Protein AF-A0A959X5A9-F1 (afdb_monomer_lite)

Foldseek 3Di:
DPDDPDDDPDAADDPPDDWGKDKAWDAKAFQQVQWKFKAQCLQQQLNGFIAGAPGGIWTKIWIKTDPDNVNPNPRIDTDDIDTDRDDDDDPDDAADDGPPGDDDPDRPDHDDHDYDPPDMDMHRSVCSVVPQDPPSPPVSCVPAVVVDPPHVD

Secondary structure (DSSP, 8-state):
-PPPS---S--BPPTT-SS-EEEEEEEEEEETTSEEEEE-TTTSTTSSEEEE--SEEEEEEEEEEE-STT-SSSSEEEEEEEE--S-S--------PPTT-PPPSSTT-------SSS--EEEEHHHHHHHS-S-TTTHIIIII--SSTTS--

Structure (mmCIF, N/CA/C/O backbone):
data_AF-A0A959X5A9-F1
#
_entry.id   AF-A0A959X5A9-F1
#
loop_
_atom_site.group_PDB
_atom_site.id
_atom_site.type_symbol
_atom_site.label_atom_id
_atom_site.label_alt_id
_atom_site.label_comp_id
_atom_site.label_asym_id
_atom_site.label_entity_id
_atom_site.label_seq_id
_atom_site.pdbx_PDB_ins_code
_atom_site.Cartn_x
_atom_site.Cartn_y
_atom_site.Cartn_z
_atom_site.occupancy
_atom_site.B_iso_or_equiv
_atom_site.auth_seq_id
_atom_site.auth_comp_id
_atom_site.auth_asym_id
_atom_site.auth_atom_id
_atom_site.pdbx_PDB_model_num
ATOM 1 N N . MET A 1 1 ? -0.423 2.814 -28.830 1.00 42.84 1 MET A N 1
ATOM 2 C CA . MET A 1 1 ? -0.899 2.574 -27.457 1.00 42.84 1 MET A CA 1
ATOM 3 C C . MET A 1 1 ? 0.129 3.240 -26.582 1.00 42.84 1 MET A C 1
ATOM 5 O O . MET A 1 1 ? 1.272 2.796 -26.609 1.00 42.84 1 MET A O 1
ATOM 9 N N . GLU A 1 2 ? -0.225 4.367 -25.972 1.00 47.69 2 GLU A N 1
ATOM 10 C CA . GLU A 1 2 ? 0.683 5.040 -25.043 1.00 47.69 2 GLU A CA 1
ATOM 11 C C . GLU A 1 2 ? 1.033 4.066 -23.908 1.00 47.69 2 GLU A C 1
ATOM 13 O O . GLU A 1 2 ? 0.165 3.293 -23.482 1.00 47.69 2 GLU A O 1
ATOM 18 N N . PRO A 1 3 ? 2.299 4.005 -23.472 1.00 53.91 3 PRO A N 1
ATOM 19 C CA . PRO A 1 3 ? 2.682 3.139 -22.371 1.00 53.91 3 PRO A CA 1
ATOM 20 C C . PRO A 1 3 ? 1.943 3.582 -21.106 1.00 53.91 3 PRO A C 1
ATOM 22 O O . PRO A 1 3 ? 2.015 4.742 -20.717 1.00 53.91 3 PRO A O 1
ATOM 25 N N . SER A 1 4 ? 1.233 2.653 -20.459 1.00 65.19 4 SER A N 1
ATOM 26 C CA . SER A 1 4 ? 0.605 2.936 -19.169 1.00 65.19 4 SER A CA 1
ATOM 27 C C . SER A 1 4 ? 1.673 3.343 -18.149 1.00 65.19 4 SER A C 1
ATOM 29 O O . SER A 1 4 ? 2.695 2.664 -17.987 1.00 65.19 4 SER A O 1
ATOM 31 N N . HIS A 1 5 ? 1.421 4.450 -17.449 1.00 73.12 5 HIS A N 1
ATOM 32 C CA . HIS A 1 5 ? 2.232 4.896 -16.316 1.00 73.12 5 HIS A CA 1
ATOM 33 C C . HIS A 1 5 ? 2.049 4.002 -15.082 1.00 73.12 5 HIS A C 1
ATOM 35 O O . HIS A 1 5 ? 2.824 4.096 -14.133 1.00 73.12 5 HIS A O 1
ATOM 41 N N . LEU A 1 6 ? 1.052 3.114 -15.098 1.00 83.56 6 LEU A N 1
ATOM 42 C CA . LEU A 1 6 ? 0.776 2.187 -14.015 1.00 83.56 6 LEU A CA 1
ATOM 43 C C . LEU A 1 6 ? 1.457 0.842 -14.258 1.00 83.56 6 LEU A C 1
ATOM 45 O O . LEU A 1 6 ? 1.425 0.275 -15.352 1.00 83.56 6 LEU A O 1
ATOM 49 N N . LEU A 1 7 ? 2.065 0.315 -13.201 1.00 85.12 7 LEU A N 1
ATOM 50 C CA . LEU A 1 7 ? 2.826 -0.923 -13.240 1.00 85.12 7 LEU A CA 1
ATOM 51 C C . LEU A 1 7 ? 2.146 -2.008 -12.415 1.00 85.12 7 LEU A C 1
ATOM 53 O O . LEU A 1 7 ? 1.798 -1.809 -11.257 1.00 85.12 7 LEU A O 1
ATOM 57 N N . ALA A 1 8 ? 2.022 -3.194 -13.006 1.00 86.88 8 ALA A N 1
ATOM 58 C CA . ALA A 1 8 ? 1.641 -4.392 -12.275 1.00 86.88 8 ALA A CA 1
ATOM 59 C C . ALA A 1 8 ? 2.790 -4.868 -11.370 1.00 86.88 8 ALA A C 1
ATOM 61 O O . ALA A 1 8 ? 3.967 -4.597 -11.634 1.00 86.88 8 ALA A O 1
ATOM 62 N N . LEU A 1 9 ? 2.459 -5.653 -10.344 1.00 85.62 9 LEU A N 1
ATOM 63 C CA . LEU A 1 9 ? 3.429 -6.359 -9.507 1.00 85.62 9 LEU A CA 1
ATOM 64 C C . LEU A 1 9 ? 4.087 -7.506 -10.290 1.00 85.62 9 LEU A C 1
ATOM 66 O O . LEU A 1 9 ? 3.714 -8.670 -10.163 1.00 85.62 9 LEU A O 1
ATOM 70 N N . VAL A 1 10 ? 5.052 -7.160 -11.139 1.00 85.19 10 VAL A N 1
ATOM 71 C CA . VAL A 1 10 ? 5.824 -8.098 -11.958 1.00 85.19 10 VAL A CA 1
ATOM 72 C C . VAL A 1 10 ? 7.311 -7.725 -11.927 1.00 85.19 10 VAL A C 1
ATOM 74 O O . VAL A 1 10 ? 7.642 -6.542 -12.062 1.00 85.19 10 VAL A O 1
ATOM 77 N N . PRO A 1 11 ? 8.225 -8.700 -11.762 1.00 88.56 11 PRO A N 1
ATOM 78 C CA . PRO A 1 11 ? 9.655 -8.446 -11.864 1.00 88.56 11 PRO A CA 1
ATOM 79 C C . PRO A 1 11 ? 10.083 -8.233 -13.325 1.00 88.56 11 PRO A C 1
ATOM 81 O O . PRO A 1 11 ? 9.347 -8.504 -14.275 1.00 88.56 11 PRO A O 1
ATOM 84 N N . GLY A 1 12 ? 11.317 -7.775 -13.510 1.00 89.19 12 GLY A N 1
ATOM 85 C CA . GLY A 1 12 ? 11.926 -7.535 -14.811 1.00 89.19 12 GLY A CA 1
ATOM 86 C C . GLY A 1 12 ? 11.547 -6.187 -15.425 1.00 89.19 12 GLY A C 1
ATOM 87 O O . GLY A 1 12 ? 11.181 -5.222 -14.742 1.00 89.19 12 GLY A O 1
ATOM 88 N N . ARG A 1 13 ? 11.692 -6.099 -16.749 1.00 88.25 13 ARG A N 1
ATOM 89 C CA . ARG A 1 13 ? 11.400 -4.889 -17.523 1.00 88.25 13 ARG A CA 1
ATOM 90 C C . ARG A 1 13 ? 10.032 -5.018 -18.190 1.00 88.25 13 ARG A C 1
ATOM 92 O O . ARG A 1 13 ? 9.824 -5.924 -18.991 1.00 88.25 13 ARG A O 1
ATOM 99 N N . SER A 1 14 ? 9.123 -4.098 -17.875 1.00 85.19 14 SER A N 1
ATOM 100 C CA . SER A 1 14 ? 7.856 -3.960 -18.602 1.00 85.19 14 SER A CA 1
ATOM 101 C C . SER A 1 14 ? 8.085 -3.226 -19.923 1.00 85.19 14 SER A C 1
ATOM 103 O O . SER A 1 14 ? 8.974 -2.379 -20.028 1.00 85.19 14 SER A O 1
ATOM 105 N N . ALA A 1 15 ? 7.273 -3.530 -20.935 1.00 82.25 15 ALA A N 1
ATOM 106 C CA . ALA A 1 15 ? 7.295 -2.790 -22.193 1.00 82.25 15 ALA A CA 1
ATOM 107 C C . ALA A 1 15 ? 7.053 -1.290 -21.936 1.00 82.25 15 ALA A C 1
ATOM 109 O O . ALA A 1 15 ? 6.177 -0.926 -21.155 1.00 82.25 15 ALA A O 1
ATOM 110 N N . GLY A 1 16 ? 7.853 -0.428 -22.567 1.00 82.19 16 GLY A N 1
ATOM 111 C CA . GLY A 1 16 ? 7.769 1.027 -22.392 1.00 82.19 16 GLY A CA 1
ATOM 112 C C . GLY A 1 16 ? 8.474 1.590 -21.151 1.00 82.19 16 GLY A C 1
ATOM 113 O O . GLY A 1 16 ? 8.529 2.805 -21.005 1.00 82.19 16 GLY A O 1
ATOM 114 N N . TRP A 1 17 ? 9.064 0.751 -20.290 1.00 84.06 17 TRP A N 1
ATOM 115 C CA . TRP A 1 17 ? 9.760 1.194 -19.076 1.00 84.06 17 TRP A CA 1
ATOM 116 C C . TRP A 1 17 ? 11.286 1.053 -19.175 1.00 84.06 17 TRP A C 1
ATOM 118 O O . TRP A 1 17 ? 11.801 0.006 -19.572 1.00 84.06 17 TRP A O 1
ATOM 128 N N . LYS A 1 18 ? 12.022 2.105 -18.772 1.00 87.75 18 LYS A N 1
ATOM 129 C CA . LYS A 1 18 ? 13.501 2.152 -18.820 1.00 87.75 18 LYS A CA 1
ATOM 130 C C . LYS A 1 18 ? 14.143 1.146 -17.856 1.00 87.75 18 LYS A C 1
ATOM 132 O O . LYS A 1 18 ? 15.074 0.435 -18.232 1.00 87.75 18 LYS A O 1
ATOM 137 N N . TYR A 1 19 ? 13.641 1.078 -16.626 1.00 92.38 19 TYR A N 1
ATOM 138 C CA . TYR A 1 19 ? 14.317 0.408 -15.516 1.00 92.38 19 TYR A CA 1
ATOM 139 C C . TYR A 1 19 ? 13.839 -1.035 -15.303 1.00 92.38 19 TYR A C 1
ATOM 141 O O . TYR A 1 19 ? 12.641 -1.329 -15.360 1.00 92.38 19 TYR A O 1
ATOM 149 N N . THR A 1 20 ? 14.777 -1.951 -15.054 1.00 93.06 20 THR A N 1
ATOM 150 C CA . THR A 1 20 ? 14.475 -3.294 -14.541 1.00 93.06 20 THR A CA 1
ATOM 151 C C . THR A 1 20 ? 14.066 -3.216 -13.081 1.00 93.06 20 THR A C 1
ATOM 153 O O . THR A 1 20 ? 14.644 -2.449 -12.311 1.00 93.06 20 THR A O 1
ATOM 156 N N . ARG A 1 21 ? 13.102 -4.048 -12.690 1.00 94.00 21 ARG A N 1
ATOM 157 C CA . ARG A 1 21 ? 12.642 -4.154 -11.306 1.00 94.00 21 ARG A CA 1
ATOM 158 C C . ARG A 1 21 ? 12.807 -5.565 -10.772 1.00 94.00 21 ARG A C 1
ATOM 160 O O . ARG A 1 21 ? 12.768 -6.531 -11.530 1.00 94.00 21 ARG A O 1
ATOM 167 N N . HIS A 1 22 ? 12.928 -5.685 -9.465 1.00 94.62 22 HIS A N 1
ATOM 168 C CA . HIS A 1 22 ? 12.756 -6.944 -8.754 1.00 94.62 22 HIS A CA 1
ATOM 169 C C . HIS A 1 22 ? 11.765 -6.740 -7.612 1.00 94.62 22 HIS A C 1
ATOM 171 O O . HIS A 1 22 ? 11.500 -5.614 -7.192 1.00 94.62 22 HIS A O 1
ATOM 177 N N . VAL A 1 23 ? 11.179 -7.842 -7.160 1.00 95.75 23 VAL A N 1
ATOM 178 C CA . VAL A 1 23 ? 10.183 -7.845 -6.093 1.00 95.75 23 VAL A CA 1
ATOM 179 C C . VAL A 1 23 ? 10.831 -8.443 -4.856 1.00 95.75 23 VAL A C 1
ATOM 181 O O . VAL A 1 23 ? 11.445 -9.507 -4.939 1.00 95.75 23 VAL A O 1
ATOM 184 N N . VAL A 1 24 ? 10.704 -7.747 -3.732 1.00 96.81 24 VAL A N 1
ATOM 185 C CA . VAL A 1 24 ? 11.156 -8.209 -2.422 1.00 96.81 24 VAL A CA 1
ATOM 186 C C . VAL A 1 24 ? 9.923 -8.444 -1.563 1.00 96.81 24 VAL A C 1
ATOM 188 O O . VAL A 1 24 ? 9.143 -7.524 -1.317 1.00 96.81 24 VAL A O 1
ATOM 191 N N . GLU A 1 25 ? 9.735 -9.687 -1.129 1.00 96.94 25 GLU A N 1
ATOM 192 C CA . GLU A 1 25 ? 8.704 -10.033 -0.152 1.00 96.94 25 GLU A CA 1
ATOM 193 C C . GLU A 1 25 ? 9.100 -9.457 1.211 1.00 96.94 25 GLU A C 1
ATOM 195 O O . GLU A 1 25 ? 10.236 -9.633 1.653 1.00 96.94 25 GLU A O 1
ATOM 200 N N . LEU A 1 26 ? 8.173 -8.758 1.862 1.00 95.31 26 LEU A N 1
ATOM 201 C CA . LEU A 1 26 ? 8.410 -8.129 3.160 1.00 95.31 26 LEU A CA 1
ATOM 202 C C . LEU A 1 26 ? 7.893 -9.008 4.298 1.00 95.31 26 LEU A C 1
ATOM 204 O O . LEU A 1 26 ? 8.638 -9.382 5.198 1.00 95.31 26 LEU A O 1
ATOM 208 N N . GLY A 1 27 ? 6.603 -9.338 4.261 1.00 96.31 27 GLY A N 1
ATOM 209 C CA . GLY A 1 27 ? 5.927 -10.017 5.360 1.00 96.31 27 GLY A CA 1
ATOM 210 C C . GLY A 1 27 ? 4.431 -10.167 5.123 1.00 96.31 27 GLY A C 1
ATOM 211 O O . GLY A 1 27 ? 3.961 -10.117 3.989 1.00 96.31 27 GLY A O 1
ATOM 212 N N . THR A 1 28 ? 3.678 -10.372 6.201 1.00 98.31 28 THR A N 1
ATOM 213 C CA . THR A 1 28 ? 2.219 -10.536 6.162 1.00 98.31 28 THR A CA 1
ATOM 214 C C . THR A 1 28 ? 1.535 -9.369 6.864 1.00 98.31 28 THR A C 1
ATOM 216 O O . THR A 1 28 ? 1.804 -9.112 8.036 1.00 98.31 28 THR A O 1
ATOM 219 N N . LEU A 1 29 ? 0.631 -8.691 6.160 1.00 98.50 29 LEU A N 1
ATOM 220 C CA . LEU A 1 29 ? -0.275 -7.693 6.714 1.00 98.50 29 LEU A CA 1
ATOM 221 C C . LEU A 1 29 ? -1.578 -8.368 7.132 1.00 98.50 29 LEU A C 1
ATOM 223 O O . LEU A 1 29 ? -2.193 -9.083 6.345 1.00 98.50 29 LEU A O 1
ATOM 227 N N . ARG A 1 30 ? -2.019 -8.109 8.360 1.00 98.38 30 ARG A N 1
ATOM 228 C CA . ARG A 1 30 ? -3.283 -8.626 8.886 1.00 98.38 30 ARG A CA 1
ATOM 229 C C . ARG A 1 30 ? -4.346 -7.548 8.760 1.00 98.38 30 ARG A C 1
ATOM 231 O O . ARG A 1 30 ? -4.171 -6.475 9.329 1.00 98.38 30 ARG A O 1
ATOM 238 N N . VAL A 1 31 ? -5.432 -7.846 8.053 1.00 98.62 31 VAL A N 1
ATOM 239 C CA . VAL A 1 31 ? -6.558 -6.929 7.817 1.00 98.62 31 VAL A CA 1
ATOM 240 C C . VAL A 1 31 ? -7.873 -7.598 8.240 1.00 98.62 31 VAL A C 1
ATOM 242 O O . VAL A 1 31 ? -8.728 -7.890 7.401 1.00 98.62 31 VAL A O 1
ATOM 245 N N . PRO A 1 32 ? -8.048 -7.934 9.532 1.00 98.44 32 PRO A N 1
ATOM 246 C CA . PRO A 1 32 ? -9.235 -8.646 10.006 1.00 98.44 32 PRO A CA 1
ATOM 247 C C . PRO A 1 32 ? -10.532 -7.834 9.893 1.00 98.44 32 PRO A C 1
ATOM 249 O O . PRO A 1 32 ? -11.604 -8.435 9.892 1.00 98.44 32 PRO A O 1
ATOM 252 N N . SER A 1 33 ? -10.465 -6.502 9.805 1.00 98.44 33 SER A N 1
ATOM 253 C CA . SER A 1 33 ? -11.660 -5.670 9.596 1.00 98.44 33 SER A CA 1
ATOM 254 C C . SER A 1 33 ? -12.109 -5.629 8.134 1.00 98.44 33 SER A C 1
ATOM 256 O O . SER A 1 33 ? -13.235 -5.235 7.841 1.00 98.44 33 SER A O 1
ATOM 258 N N . GLY A 1 34 ? -11.231 -6.005 7.197 1.00 98.50 34 GLY A N 1
ATOM 259 C CA . GLY A 1 34 ? -11.434 -5.751 5.771 1.00 98.50 34 GLY A CA 1
ATOM 260 C C . GLY A 1 34 ? -11.299 -4.273 5.380 1.00 98.50 34 GLY A C 1
ATOM 261 O O . GLY A 1 34 ? -11.666 -3.908 4.267 1.00 98.50 34 GLY A O 1
ATOM 262 N N . ARG A 1 35 ? -10.785 -3.407 6.264 1.00 98.50 35 ARG A N 1
ATOM 263 C CA . ARG A 1 35 ? -10.546 -1.985 5.982 1.00 98.50 35 ARG A CA 1
ATOM 264 C C . ARG A 1 35 ? -9.049 -1.720 5.869 1.00 98.50 35 ARG A C 1
ATOM 266 O O . ARG A 1 35 ? -8.363 -1.565 6.877 1.00 98.50 35 ARG A O 1
ATOM 273 N N . LEU A 1 36 ? -8.546 -1.688 4.638 1.00 98.62 36 LEU A N 1
ATOM 274 C CA . LEU A 1 36 ? -7.136 -1.452 4.336 1.00 98.62 36 LEU A CA 1
ATOM 275 C C . LEU A 1 36 ? -6.867 0.051 4.236 1.00 98.62 36 LEU A C 1
ATOM 277 O O . LEU A 1 36 ? -7.346 0.701 3.310 1.00 98.62 36 LEU A O 1
ATOM 281 N N . GLU A 1 37 ? -6.094 0.595 5.168 1.00 98.31 37 GLU A N 1
ATOM 282 C CA . GLU A 1 37 ? -5.600 1.969 5.118 1.00 98.31 37 GLU A CA 1
ATOM 283 C C . GLU A 1 37 ? -4.278 2.049 4.348 1.00 98.31 37 GLU A C 1
ATOM 285 O O . GLU A 1 37 ? -3.405 1.204 4.543 1.00 98.31 37 GLU A O 1
ATOM 290 N N . ALA A 1 38 ? -4.117 3.093 3.532 1.00 98.06 38 ALA A N 1
ATOM 291 C CA . ALA A 1 38 ? -2.856 3.555 2.967 1.00 98.06 38 ALA A CA 1
ATOM 292 C C . ALA A 1 38 ? -2.562 4.992 3.436 1.00 98.06 38 ALA A C 1
ATOM 294 O O . ALA A 1 38 ? -3.356 5.909 3.193 1.00 98.06 38 ALA A O 1
ATOM 295 N N . SER A 1 39 ? -1.417 5.194 4.084 1.00 96.56 39 SER A N 1
ATOM 296 C CA . SER A 1 39 ? -0.983 6.489 4.625 1.00 96.56 39 SER A CA 1
ATOM 297 C C . SER A 1 39 ? 0.538 6.583 4.689 1.00 96.56 39 SER A C 1
ATOM 299 O O . SER A 1 39 ? 1.246 5.591 4.506 1.00 96.56 39 SER A O 1
ATOM 301 N N . ASP A 1 40 ? 1.044 7.782 4.963 1.00 94.69 40 ASP A N 1
ATOM 302 C CA . ASP A 1 40 ? 2.332 7.919 5.633 1.00 94.69 40 ASP A CA 1
ATOM 303 C C . ASP A 1 40 ? 2.168 7.435 7.086 1.00 94.69 40 ASP A C 1
ATOM 305 O O . ASP A 1 40 ? 1.476 8.097 7.867 1.00 94.69 40 ASP A O 1
ATOM 309 N N . PRO A 1 41 ? 2.757 6.292 7.474 1.00 91.62 41 PRO A N 1
ATOM 310 C CA . PRO A 1 41 ? 2.509 5.696 8.780 1.00 91.62 41 PRO A CA 1
ATOM 311 C C . PRO A 1 41 ? 3.101 6.515 9.932 1.00 91.62 41 PRO A C 1
ATOM 313 O O . PRO A 1 41 ? 2.700 6.307 11.071 1.00 91.62 41 PRO A O 1
ATOM 316 N N . PHE A 1 42 ? 4.025 7.442 9.665 1.00 88.75 42 PHE A N 1
ATOM 317 C CA . PHE A 1 42 ? 4.674 8.257 10.695 1.00 88.75 42 PHE A CA 1
ATOM 318 C C . PHE A 1 42 ? 3.946 9.566 10.975 1.00 88.75 42 PHE A C 1
ATOM 320 O O . PHE A 1 42 ? 4.233 10.210 11.980 1.00 88.75 42 PHE A O 1
ATOM 327 N N . VAL A 1 43 ? 3.006 9.955 10.110 1.00 86.56 43 VAL A N 1
ATOM 328 C CA . VAL A 1 43 ? 2.333 11.259 10.196 1.00 86.56 43 VAL A CA 1
ATOM 329 C C . VAL A 1 43 ? 0.817 11.141 10.053 1.00 86.56 43 VAL A C 1
ATOM 331 O O . VAL A 1 43 ? 0.077 11.764 10.808 1.00 86.56 43 VAL A O 1
ATOM 334 N N . GLY A 1 44 ? 0.341 10.335 9.104 1.00 89.00 44 GLY A N 1
ATOM 335 C CA . GLY A 1 44 ? -1.070 10.245 8.724 1.00 89.00 44 GLY A CA 1
ATOM 336 C C . GLY A 1 44 ? -1.769 8.949 9.133 1.00 89.00 44 GLY A C 1
ATOM 337 O O . GLY A 1 44 ? -2.859 8.682 8.628 1.00 89.00 44 GLY A O 1
ATOM 338 N N . LEU A 1 45 ? -1.160 8.128 9.994 1.00 91.44 45 LEU A N 1
ATOM 339 C CA . LEU A 1 45 ? -1.738 6.855 10.427 1.00 91.44 45 LEU A CA 1
ATOM 340 C C . LEU A 1 45 ? -3.098 7.070 11.116 1.00 91.44 45 LEU A C 1
ATOM 342 O O . LEU A 1 45 ? -3.218 7.851 12.058 1.00 91.44 45 LEU A O 1
ATOM 346 N N . GLY A 1 46 ? -4.131 6.376 10.637 1.00 91.56 46 GLY A N 1
ATOM 347 C CA . GLY A 1 46 ? -5.523 6.514 11.078 1.00 91.56 46 GLY A CA 1
ATOM 348 C C . GLY A 1 46 ? -6.301 7.614 10.355 1.00 91.56 46 GLY A C 1
ATOM 349 O O . GLY A 1 46 ? -7.502 7.770 10.580 1.00 91.56 46 GLY A O 1
ATOM 350 N N . GLN A 1 47 ? -5.639 8.374 9.482 1.00 91.81 47 GLN A N 1
ATOM 351 C CA . GLN A 1 47 ? -6.213 9.481 8.711 1.00 91.81 47 GLN A CA 1
ATOM 352 C C . GLN A 1 47 ? -6.021 9.301 7.194 1.00 91.81 47 GLN A C 1
ATOM 354 O O . GLN A 1 47 ? -6.360 10.196 6.416 1.00 91.81 47 GLN A O 1
ATOM 359 N N . GLY A 1 48 ? -5.483 8.151 6.773 1.00 94.56 48 GLY A N 1
ATOM 360 C CA . GLY A 1 48 ? -5.186 7.827 5.384 1.00 94.56 48 GLY A CA 1
ATOM 361 C C . GLY A 1 48 ? -6.387 7.541 4.486 1.00 94.56 48 GLY A C 1
ATOM 362 O O . GLY A 1 48 ? -7.559 7.701 4.839 1.00 94.56 48 GLY A O 1
ATOM 363 N N . LEU A 1 49 ? -6.070 7.073 3.279 1.00 97.62 49 LEU A N 1
ATOM 364 C CA . LEU A 1 49 ? -7.057 6.544 2.340 1.00 97.62 49 LEU A CA 1
ATOM 365 C C . LEU A 1 49 ? -7.445 5.133 2.776 1.00 97.62 49 LEU A C 1
ATOM 367 O O . LEU A 1 49 ? -6.563 4.317 3.022 1.00 97.62 49 LEU A O 1
ATOM 371 N N . VAL A 1 50 ? -8.739 4.823 2.842 1.00 98.25 50 VAL A N 1
ATOM 372 C CA . VAL A 1 50 ? -9.218 3.497 3.257 1.00 98.25 50 VAL A CA 1
ATOM 373 C C . VAL A 1 50 ? -9.945 2.817 2.109 1.00 98.25 50 VAL A C 1
ATOM 375 O O . VAL A 1 50 ? -10.727 3.459 1.415 1.00 98.25 50 VAL A O 1
ATOM 378 N N . PHE A 1 51 ? -9.703 1.524 1.929 1.00 98.12 51 PHE A N 1
ATOM 379 C CA . PHE A 1 51 ? -10.325 0.698 0.900 1.00 98.12 51 PHE A CA 1
ATOM 380 C C . PHE A 1 51 ? -10.916 -0.568 1.520 1.00 98.12 51 PHE A C 1
ATOM 382 O O . PHE A 1 51 ? -10.263 -1.236 2.330 1.00 98.12 51 PHE A O 1
ATOM 389 N N . ALA A 1 52 ? -12.125 -0.932 1.100 1.00 98.00 52 ALA A N 1
ATOM 390 C CA . ALA A 1 52 ? -12.707 -2.225 1.431 1.00 98.00 52 ALA A CA 1
ATOM 391 C C . ALA A 1 52 ? -11.982 -3.374 0.704 1.00 98.00 52 ALA A C 1
ATOM 393 O O . ALA A 1 52 ? -11.878 -3.403 -0.524 1.00 98.00 52 ALA A O 1
ATOM 394 N N . VAL A 1 53 ? -11.528 -4.362 1.469 1.00 98.06 53 VAL A N 1
ATOM 395 C CA . VAL A 1 53 ? -10.939 -5.620 0.995 1.00 98.06 53 VAL A CA 1
ATOM 396 C C . VAL A 1 53 ? -11.585 -6.792 1.739 1.00 98.06 53 VAL A C 1
ATOM 398 O O . VAL A 1 53 ? -12.165 -6.592 2.810 1.00 98.06 53 VAL A O 1
ATOM 401 N N . PRO A 1 54 ? -11.524 -8.033 1.223 1.00 98.19 54 PRO A N 1
ATOM 402 C CA . PRO A 1 54 ? -11.911 -9.179 2.035 1.00 98.19 54 PRO A CA 1
ATOM 403 C C . PRO A 1 54 ? -11.103 -9.194 3.351 1.00 98.19 54 PRO A C 1
ATOM 405 O O . PRO A 1 54 ? -9.928 -8.833 3.344 1.00 98.19 54 PRO A O 1
ATOM 408 N N . PRO A 1 55 ? -11.697 -9.568 4.495 1.00 98.62 55 PRO A N 1
ATOM 409 C CA . PRO A 1 55 ? -10.925 -9.770 5.713 1.00 98.62 55 PRO A CA 1
ATOM 410 C C . PRO A 1 55 ? -9.921 -10.915 5.557 1.00 98.62 55 PRO A C 1
ATOM 412 O O . PRO A 1 55 ? -10.284 -11.991 5.072 1.00 98.62 55 PRO A O 1
ATOM 415 N N . GLY A 1 56 ? -8.678 -10.724 6.003 1.00 98.44 56 GLY A N 1
ATOM 416 C CA . GLY A 1 56 ? -7.663 -11.768 5.872 1.00 98.44 56 GLY A CA 1
ATOM 417 C C . GLY A 1 56 ? -6.245 -11.364 6.257 1.00 98.44 56 GLY A C 1
ATOM 418 O O . GLY A 1 56 ? -5.994 -10.261 6.736 1.00 98.44 56 GLY A O 1
ATOM 419 N N . ASP A 1 57 ? -5.326 -12.299 6.030 1.00 98.62 57 ASP A N 1
ATOM 420 C CA . ASP A 1 57 ? -3.885 -12.121 6.174 1.00 98.62 57 ASP A CA 1
ATOM 421 C C . ASP A 1 57 ? -3.261 -12.142 4.766 1.00 98.62 57 ASP A C 1
ATOM 423 O O . ASP A 1 57 ? -3.467 -13.092 4.007 1.00 98.62 57 ASP A O 1
ATOM 427 N N . TYR A 1 58 ? -2.517 -11.095 4.406 1.00 98.50 58 TYR A N 1
ATOM 428 C CA . TYR A 1 58 ? -2.072 -10.843 3.035 1.00 98.50 58 TYR A CA 1
ATOM 429 C C . TYR A 1 58 ? -0.559 -10.668 2.931 1.00 98.50 58 TYR A C 1
ATOM 431 O O . TYR A 1 58 ? 0.015 -9.898 3.706 1.00 98.50 58 TYR A O 1
ATOM 439 N N . PRO A 1 59 ? 0.115 -11.317 1.965 1.00 98.00 59 PRO A N 1
ATOM 440 C CA . PRO A 1 59 ? 1.523 -11.059 1.728 1.00 98.00 59 PRO A CA 1
ATOM 441 C C . PRO A 1 59 ? 1.727 -9.647 1.167 1.00 98.00 59 PRO A C 1
ATOM 443 O O . PRO A 1 59 ? 0.985 -9.176 0.296 1.00 98.00 59 PRO A O 1
ATOM 446 N N . VAL A 1 60 ? 2.761 -8.989 1.683 1.00 98.06 60 VAL A N 1
ATOM 447 C CA . VAL A 1 60 ? 3.193 -7.651 1.292 1.00 98.06 60 VAL A CA 1
ATOM 448 C C . VAL A 1 60 ? 4.537 -7.751 0.598 1.00 98.06 60 VAL A C 1
ATOM 450 O O . VAL A 1 60 ? 5.454 -8.410 1.092 1.00 98.06 60 VAL A O 1
ATOM 453 N N . ALA A 1 61 ? 4.669 -7.045 -0.517 1.00 97.00 61 ALA A N 1
ATOM 454 C CA . ALA A 1 61 ? 5.912 -6.952 -1.259 1.00 97.00 61 ALA A CA 1
ATOM 455 C C . ALA A 1 61 ? 6.212 -5.503 -1.643 1.00 97.00 61 ALA A C 1
ATOM 457 O O . ALA A 1 61 ? 5.301 -4.718 -1.911 1.00 97.00 61 ALA A O 1
ATOM 458 N N . VAL A 1 62 ? 7.496 -5.167 -1.725 1.00 97.00 62 VAL A N 1
ATOM 459 C CA . VAL A 1 62 ? 7.972 -3.923 -2.334 1.00 97.00 62 VAL A CA 1
ATOM 460 C C . VAL A 1 62 ? 8.586 -4.235 -3.692 1.00 97.00 62 VAL A C 1
ATOM 462 O O . VAL A 1 62 ? 9.309 -5.220 -3.861 1.00 97.00 62 VAL A O 1
ATOM 465 N N . THR A 1 63 ? 8.295 -3.396 -4.681 1.00 95.88 63 THR A N 1
ATOM 466 C CA . THR A 1 63 ? 8.986 -3.446 -5.970 1.00 95.88 63 THR A CA 1
ATOM 467 C C . THR A 1 63 ? 10.108 -2.422 -5.982 1.00 95.88 63 THR A C 1
ATOM 469 O O . THR A 1 63 ? 9.879 -1.233 -5.752 1.00 95.88 63 THR A O 1
ATOM 472 N N . ILE A 1 64 ? 11.319 -2.877 -6.290 1.00 96.81 64 ILE A N 1
ATOM 473 C CA . ILE A 1 64 ? 12.530 -2.058 -6.321 1.00 96.81 64 ILE A CA 1
ATOM 474 C C . ILE A 1 64 ? 13.012 -1.961 -7.764 1.00 96.81 64 ILE A C 1
ATOM 476 O O . ILE A 1 64 ? 13.243 -2.979 -8.421 1.00 96.81 64 ILE A O 1
ATOM 480 N N . ALA A 1 65 ? 13.172 -0.737 -8.262 1.00 95.94 65 ALA A N 1
ATOM 481 C CA . ALA A 1 65 ? 13.809 -0.465 -9.541 1.00 95.94 65 ALA A CA 1
ATOM 482 C C . ALA A 1 65 ? 15.307 -0.260 -9.362 1.00 95.94 65 ALA A C 1
ATOM 484 O O . ALA A 1 65 ? 15.761 0.431 -8.452 1.00 95.94 65 ALA A O 1
ATOM 485 N N . ASP A 1 66 ? 16.063 -0.804 -10.304 1.00 96.12 66 ASP A N 1
ATOM 486 C CA . ASP A 1 66 ? 17.426 -0.369 -10.536 1.00 96.12 66 ASP A CA 1
ATOM 487 C C . ASP A 1 66 ? 17.402 0.831 -11.479 1.00 96.12 66 ASP A C 1
ATOM 489 O O . ASP A 1 66 ? 17.108 0.696 -12.669 1.00 96.12 66 ASP A O 1
ATOM 493 N N . VAL A 1 67 ? 17.672 2.012 -10.931 1.00 95.56 67 VAL A N 1
ATOM 494 C CA . VAL A 1 67 ? 17.689 3.279 -11.668 1.00 95.56 67 VAL A CA 1
ATOM 495 C C . VAL A 1 67 ? 19.095 3.670 -12.131 1.00 95.56 67 VAL A C 1
ATOM 497 O O . VAL A 1 67 ? 19.270 4.751 -12.689 1.00 95.56 67 VAL A O 1
ATOM 500 N N . SER A 1 68 ? 20.094 2.794 -11.953 1.00 95.94 68 SER A N 1
ATOM 501 C CA . SER A 1 68 ? 21.433 3.004 -12.511 1.00 95.94 68 SER A CA 1
ATOM 502 C C . SER A 1 68 ? 21.402 2.894 -14.034 1.00 95.94 68 SER A C 1
ATOM 504 O O . SER A 1 68 ? 20.733 2.022 -14.592 1.00 95.94 68 SER A O 1
ATOM 506 N N . ASP A 1 69 ? 22.170 3.722 -14.742 1.00 93.31 69 ASP A N 1
ATOM 507 C CA . ASP A 1 69 ? 22.234 3.630 -16.209 1.00 93.31 69 ASP A CA 1
ATOM 508 C C . ASP A 1 69 ? 22.772 2.270 -16.687 1.00 93.31 69 ASP A C 1
ATOM 510 O O . ASP A 1 69 ? 22.350 1.766 -17.727 1.00 93.31 69 ASP A O 1
ATOM 514 N N . ALA A 1 70 ? 23.657 1.647 -15.903 1.00 94.69 70 ALA A N 1
ATOM 515 C CA . ALA A 1 70 ? 24.230 0.335 -16.194 1.00 94.69 70 ALA A CA 1
ATOM 516 C C . ALA A 1 70 ? 23.291 -0.845 -15.887 1.00 94.69 70 ALA A C 1
ATOM 518 O O . ALA A 1 70 ? 23.579 -1.956 -16.329 1.00 94.69 70 ALA A O 1
ATOM 519 N N . GLN A 1 71 ? 22.195 -0.628 -15.147 1.00 92.94 71 GLN A N 1
ATOM 520 C CA . GLN A 1 71 ? 21.269 -1.682 -14.709 1.00 92.94 71 GLN A CA 1
ATOM 521 C C . GLN A 1 71 ? 21.998 -2.826 -13.967 1.00 92.94 71 GLN A C 1
ATOM 523 O O . GLN A 1 71 ? 21.798 -4.008 -14.257 1.00 92.94 71 GLN A O 1
ATOM 528 N N . ASN A 1 72 ? 22.916 -2.457 -13.064 1.00 93.38 72 ASN A N 1
ATOM 529 C CA . ASN A 1 72 ? 23.821 -3.367 -12.350 1.00 93.38 72 ASN A CA 1
ATOM 530 C C . ASN A 1 72 ? 23.630 -3.398 -10.818 1.00 93.38 72 ASN A C 1
ATOM 532 O O . ASN A 1 72 ? 24.491 -3.898 -10.096 1.00 93.38 72 ASN A O 1
ATOM 536 N N . GLY A 1 73 ? 22.537 -2.834 -10.317 1.00 94.50 73 GLY A N 1
ATOM 537 C CA . GLY A 1 73 ? 22.167 -2.778 -8.906 1.00 94.50 73 GLY A CA 1
ATOM 538 C C . GLY A 1 73 ? 22.862 -1.682 -8.101 1.00 94.50 73 GLY A C 1
ATOM 539 O O . GLY A 1 73 ? 22.657 -1.606 -6.895 1.00 94.50 73 GLY A O 1
ATOM 540 N N . SER A 1 74 ? 23.671 -0.820 -8.727 1.00 96.19 74 SER A N 1
ATOM 541 C CA . SER A 1 74 ? 24.410 0.237 -8.011 1.00 96.19 74 SER A CA 1
ATOM 542 C C . SER A 1 74 ? 23.531 1.383 -7.505 1.00 96.19 74 SER A C 1
ATOM 544 O O . SER A 1 74 ? 23.956 2.142 -6.635 1.00 96.19 74 SER A O 1
ATOM 546 N N . HIS A 1 75 ? 22.312 1.523 -8.030 1.00 96.81 75 HIS A N 1
ATOM 547 C CA . HIS A 1 75 ? 21.401 2.601 -7.664 1.00 96.81 75 HIS A CA 1
ATOM 548 C C . HIS A 1 75 ? 19.968 2.071 -7.614 1.00 96.81 75 HIS A C 1
ATOM 550 O O . HIS A 1 75 ? 19.242 2.103 -8.601 1.00 96.81 75 HIS A O 1
ATOM 556 N N . LEU A 1 76 ? 19.569 1.565 -6.449 1.00 96.50 76 LEU A N 1
ATOM 557 C CA . LEU A 1 76 ? 18.238 1.003 -6.220 1.00 96.50 76 LEU A CA 1
ATOM 558 C C . LEU A 1 76 ? 17.277 2.050 -5.643 1.00 96.50 76 LEU A C 1
ATOM 560 O O . LEU A 1 76 ? 17.690 2.916 -4.864 1.00 96.50 76 LEU A O 1
ATOM 564 N N . ARG A 1 77 ? 16.006 1.986 -6.047 1.00 95.50 77 ARG A N 1
ATOM 565 C CA . ARG A 1 77 ? 14.910 2.817 -5.533 1.00 95.50 77 ARG A CA 1
ATOM 566 C C . ARG A 1 77 ? 13.634 2.001 -5.388 1.00 95.50 77 ARG A C 1
ATOM 568 O O . ARG A 1 77 ? 13.243 1.290 -6.315 1.00 95.50 77 ARG A O 1
ATOM 575 N N . GLU A 1 78 ? 12.972 2.141 -4.253 1.00 94.75 78 GLU A N 1
ATOM 576 C CA . GLU A 1 78 ? 11.609 1.680 -4.034 1.00 94.75 78 GLU A CA 1
ATOM 577 C C . GLU A 1 78 ? 10.683 2.382 -5.034 1.00 94.75 78 GLU A C 1
ATOM 579 O O . GLU A 1 78 ? 10.770 3.591 -5.248 1.00 94.75 78 GLU A O 1
ATOM 584 N N . THR A 1 79 ? 9.822 1.609 -5.694 1.00 92.12 79 THR A N 1
ATOM 585 C CA . THR A 1 79 ? 8.884 2.136 -6.699 1.00 92.12 79 THR A CA 1
ATOM 586 C C . THR A 1 79 ? 7.455 2.143 -6.190 1.00 92.12 79 THR A C 1
ATOM 588 O O . THR A 1 79 ? 6.776 3.157 -6.296 1.00 92.12 79 THR A O 1
ATOM 591 N N . TYR A 1 80 ? 6.996 1.019 -5.642 1.00 93.25 80 TYR A N 1
ATOM 592 C CA . TYR A 1 80 ? 5.671 0.885 -5.051 1.00 93.25 80 TYR A CA 1
ATOM 593 C C . TYR A 1 80 ? 5.631 -0.275 -4.058 1.00 93.25 80 TYR A C 1
ATOM 595 O O . TYR A 1 80 ? 6.334 -1.282 -4.208 1.00 93.25 80 TYR A O 1
ATOM 603 N N . LEU A 1 81 ? 4.770 -0.113 -3.056 1.00 96.31 81 LEU A N 1
ATOM 604 C CA . LEU A 1 81 ? 4.389 -1.129 -2.084 1.00 96.31 81 LEU A CA 1
ATOM 605 C C . LEU A 1 81 ? 3.122 -1.840 -2.574 1.00 96.31 81 LEU A C 1
ATOM 607 O O . LEU A 1 81 ? 2.256 -1.228 -3.199 1.00 96.31 81 LEU A O 1
ATOM 611 N N . SER A 1 82 ? 3.000 -3.138 -2.325 1.00 96.25 82 SER A N 1
ATOM 612 C CA . SER A 1 82 ? 1.862 -3.934 -2.785 1.00 96.25 82 SER A CA 1
ATOM 613 C C . SER A 1 82 ? 1.370 -4.885 -1.707 1.00 96.25 82 SER A C 1
ATOM 615 O O . SER A 1 82 ? 2.165 -5.596 -1.098 1.00 96.25 82 SER A O 1
ATOM 617 N N . VAL A 1 83 ? 0.048 -4.955 -1.551 1.00 97.50 83 VAL A N 1
ATOM 618 C CA . VAL A 1 83 ? -0.653 -6.012 -0.812 1.00 97.50 83 VAL A CA 1
ATOM 619 C C . VAL A 1 83 ? -1.288 -6.949 -1.835 1.00 97.50 83 VAL A C 1
ATOM 621 O O . VAL A 1 83 ? -2.038 -6.500 -2.704 1.00 97.50 83 VAL A O 1
ATOM 624 N N . ARG A 1 84 ? -0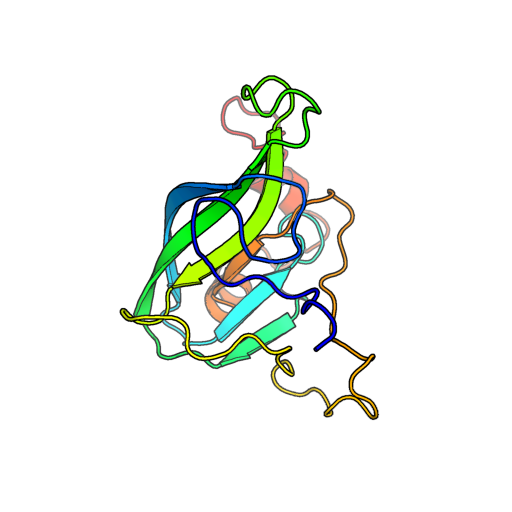.987 -8.249 -1.770 1.00 96.44 84 ARG A N 1
ATOM 625 C CA . ARG A 1 84 ? -1.583 -9.240 -2.679 1.00 96.44 84 ARG A CA 1
ATOM 626 C C . ARG A 1 84 ? -2.843 -9.828 -2.059 1.00 96.44 84 ARG A C 1
ATOM 628 O O . ARG A 1 84 ? -2.761 -10.640 -1.147 1.00 96.44 84 ARG A O 1
ATOM 635 N N . LEU A 1 85 ? -4.002 -9.439 -2.585 1.00 96.06 85 LEU A N 1
ATOM 636 C CA . LEU A 1 85 ? -5.304 -9.904 -2.088 1.00 96.06 85 LEU A CA 1
ATOM 637 C C . LEU A 1 85 ? -5.710 -11.286 -2.626 1.00 96.06 85 LEU A C 1
ATOM 639 O O . LEU A 1 85 ? -6.563 -11.950 -2.040 1.00 96.06 85 LEU A O 1
ATOM 643 N N . ALA A 1 86 ? -5.127 -11.708 -3.750 1.00 93.62 86 ALA A N 1
ATOM 644 C CA . ALA A 1 86 ? -5.401 -12.983 -4.402 1.00 93.62 86 ALA A CA 1
ATOM 645 C C . ALA A 1 86 ? -4.224 -13.419 -5.291 1.00 93.62 86 ALA A C 1
ATOM 647 O O . ALA A 1 86 ? -3.407 -12.596 -5.707 1.00 93.62 86 ALA A O 1
ATOM 648 N N . GLU A 1 87 ? -4.185 -14.711 -5.614 1.00 91.50 87 GLU A N 1
ATOM 649 C CA . GLU A 1 87 ? -3.253 -15.296 -6.581 1.00 91.50 87 GLU A CA 1
ATOM 650 C C . GLU A 1 87 ? -3.742 -15.119 -8.026 1.00 91.50 87 GLU A C 1
ATOM 652 O O . GLU A 1 87 ? -4.946 -15.086 -8.292 1.00 91.50 87 GLU A O 1
ATOM 657 N N . GLY A 1 88 ? -2.807 -15.077 -8.978 1.00 89.75 88 GLY A N 1
ATOM 658 C CA . GLY A 1 88 ? -3.104 -15.051 -10.413 1.00 89.75 88 GLY A CA 1
ATOM 659 C C . GLY A 1 88 ? -2.338 -13.984 -11.193 1.00 89.75 88 GLY A C 1
ATOM 660 O O . GLY A 1 88 ? -1.578 -13.190 -10.643 1.00 89.75 88 GLY A O 1
ATOM 661 N N . ALA A 1 89 ? -2.530 -13.979 -12.513 1.00 87.62 89 ALA A N 1
ATOM 662 C CA . ALA A 1 89 ? -1.939 -12.970 -13.384 1.00 87.62 89 ALA A CA 1
ATOM 663 C C . ALA A 1 89 ? -2.747 -11.665 -13.332 1.00 87.62 89 ALA A C 1
ATOM 665 O O . ALA A 1 89 ? -3.975 -11.681 -13.428 1.00 87.62 89 ALA A O 1
ATOM 666 N N . VAL A 1 90 ? -2.052 -10.529 -13.234 1.00 89.00 90 VAL A N 1
ATOM 667 C CA . VAL A 1 90 ? -2.679 -9.202 -13.268 1.00 89.00 90 VAL A CA 1
ATOM 668 C C . VAL A 1 90 ? -3.294 -8.961 -14.646 1.00 89.00 90 VAL A C 1
ATOM 670 O O . VAL A 1 90 ? -2.582 -8.897 -15.646 1.00 89.00 90 VAL A O 1
ATOM 673 N N . ALA A 1 91 ? -4.618 -8.817 -14.691 1.00 88.31 91 ALA A N 1
ATOM 674 C CA . ALA A 1 91 ? -5.350 -8.561 -15.931 1.00 88.31 91 ALA A CA 1
ATOM 675 C C . ALA A 1 91 ? -5.375 -7.071 -16.313 1.00 88.31 91 ALA A C 1
ATOM 677 O O . ALA A 1 91 ? -5.375 -6.740 -17.497 1.00 88.31 91 ALA A O 1
ATOM 678 N N . ARG A 1 92 ? -5.403 -6.173 -15.318 1.00 88.44 92 ARG A N 1
ATOM 679 C CA . ARG A 1 92 ? -5.423 -4.715 -15.497 1.00 88.44 92 ARG A CA 1
ATOM 680 C C . ARG A 1 92 ? -4.818 -4.001 -14.291 1.00 88.44 92 ARG A C 1
ATOM 682 O O . ARG A 1 92 ? -4.783 -4.567 -13.202 1.00 88.44 92 ARG A O 1
ATOM 689 N N . VAL A 1 93 ? -4.381 -2.763 -14.500 1.00 89.00 93 VAL A N 1
ATOM 690 C CA . VAL A 1 93 ? -3.948 -1.845 -13.440 1.00 89.00 93 VAL A CA 1
ATOM 691 C C . VAL A 1 93 ? -4.724 -0.547 -13.621 1.00 89.00 93 VAL A C 1
ATOM 693 O O . VAL A 1 93 ? -4.753 -0.012 -14.727 1.00 89.00 93 VAL A O 1
ATOM 696 N N . GLU A 1 94 ? -5.373 -0.083 -12.560 1.00 89.81 94 GLU A N 1
ATOM 697 C CA . GLU A 1 94 ? -6.254 1.085 -12.564 1.00 89.81 94 GLU A CA 1
ATOM 698 C C . GLU A 1 94 ? -6.174 1.803 -11.212 1.00 89.81 94 GLU A C 1
ATOM 700 O O . GLU A 1 94 ? -5.793 1.196 -10.206 1.00 89.81 94 GLU A O 1
ATOM 705 N N . PHE A 1 95 ? -6.516 3.090 -11.188 1.00 91.25 95 PHE A N 1
ATOM 706 C CA . PHE A 1 95 ? -6.666 3.832 -9.940 1.00 91.25 95 PHE A CA 1
ATOM 707 C C . PHE A 1 95 ? -7.931 3.388 -9.199 1.00 91.25 95 PHE A C 1
ATOM 709 O O . PHE A 1 95 ? -8.939 3.043 -9.815 1.00 91.25 95 PHE A O 1
ATOM 716 N N . LEU A 1 96 ? -7.874 3.408 -7.867 1.00 91.88 96 LEU A N 1
ATOM 717 C CA . LEU A 1 96 ? -9.003 3.070 -7.005 1.00 91.88 96 LEU A CA 1
ATOM 718 C C . LEU A 1 96 ? -9.567 4.322 -6.333 1.00 91.88 96 LEU A C 1
ATOM 720 O O . LEU A 1 96 ? -8.828 5.247 -5.994 1.00 91.88 96 LEU A O 1
ATOM 724 N N . VAL A 1 97 ? -10.879 4.310 -6.098 1.00 95.50 97 VAL A N 1
ATOM 725 C CA . VAL A 1 97 ? -11.581 5.328 -5.310 1.00 95.50 97 VAL A CA 1
ATOM 726 C C . VAL A 1 97 ? -11.657 4.846 -3.857 1.00 95.50 97 VAL A C 1
ATOM 728 O O . VAL A 1 97 ? -12.190 3.758 -3.627 1.00 95.50 97 VAL A O 1
ATOM 731 N N . PRO A 1 98 ? -11.121 5.601 -2.883 1.00 97.00 98 PRO A N 1
ATOM 732 C CA . PRO A 1 98 ? -11.221 5.249 -1.470 1.00 97.00 98 PRO A CA 1
ATOM 733 C C . PRO A 1 98 ? -12.670 5.256 -0.965 1.00 97.00 98 PRO A C 1
ATOM 735 O O . PRO A 1 98 ? -13.516 6.004 -1.461 1.00 97.00 98 PRO A O 1
ATOM 738 N N . ASP A 1 99 ? -12.939 4.479 0.080 1.00 96.12 99 ASP A N 1
ATOM 739 C CA . ASP A 1 99 ? -14.228 4.436 0.766 1.00 96.12 99 ASP A CA 1
ATOM 740 C C . ASP A 1 99 ? -14.678 5.850 1.175 1.00 96.12 99 ASP A C 1
ATOM 742 O O . ASP A 1 99 ? -13.941 6.606 1.813 1.00 96.12 99 ASP A O 1
ATOM 746 N N . GLY A 1 100 ? -15.923 6.205 0.844 1.00 94.81 100 GLY A N 1
ATOM 747 C CA . GLY A 1 100 ? -16.516 7.495 1.215 1.00 94.81 100 GLY A CA 1
ATOM 748 C C . GLY A 1 100 ? -16.016 8.694 0.402 1.00 94.81 100 GLY A C 1
ATOM 749 O O . GLY A 1 100 ? -16.306 9.832 0.773 1.00 94.81 100 GLY A O 1
ATOM 750 N N . ARG A 1 101 ? -15.277 8.465 -0.690 1.00 95.62 101 ARG A N 1
ATOM 751 C CA . ARG A 1 101 ? -14.874 9.499 -1.651 1.00 95.62 101 ARG A CA 1
ATOM 752 C C . ARG A 1 101 ? -15.695 9.410 -2.938 1.00 95.62 101 ARG A C 1
ATOM 754 O O . ARG A 1 101 ? -16.254 8.366 -3.265 1.00 95.62 101 ARG A O 1
ATOM 761 N N . GLU A 1 102 ? -15.789 10.532 -3.641 1.00 94.56 102 GLU A N 1
ATOM 762 C CA . GLU A 1 102 ? -16.439 10.604 -4.950 1.00 94.56 102 GLU A CA 1
ATOM 763 C C . GLU A 1 102 ? -15.505 10.058 -6.038 1.00 94.56 102 GLU A C 1
ATOM 765 O O . GLU A 1 102 ? -14.294 9.965 -5.851 1.00 94.56 102 GLU A O 1
ATOM 770 N N . ALA A 1 103 ? -16.062 9.641 -7.174 1.00 92.88 103 ALA A N 1
ATOM 771 C CA . ALA A 1 103 ? -15.228 9.254 -8.303 1.00 92.88 103 ALA A CA 1
ATOM 772 C C . ALA A 1 103 ? -14.556 10.504 -8.908 1.00 92.88 103 ALA A C 1
ATOM 774 O O . ALA A 1 103 ? -15.217 11.542 -8.980 1.00 92.88 103 ALA A O 1
ATOM 775 N N . PRO A 1 104 ? -13.292 10.415 -9.361 1.00 91.94 104 PRO A N 1
ATOM 776 C CA . PRO A 1 104 ? -12.653 11.492 -10.112 1.00 91.94 104 PRO A CA 1
ATOM 777 C C . PRO A 1 104 ? -13.457 11.885 -11.359 1.00 91.94 104 PRO A C 1
ATOM 779 O O . PRO A 1 104 ? -14.134 11.041 -11.955 1.00 91.94 104 PRO A O 1
ATOM 782 N N . GLU A 1 105 ? -13.380 13.153 -11.771 1.00 90.50 105 GLU A N 1
ATOM 783 C CA . GLU A 1 105 ? -14.146 13.658 -12.922 1.00 90.50 105 GLU A CA 1
ATOM 784 C C . GLU A 1 105 ? -13.481 13.319 -14.265 1.00 90.50 105 GLU A C 1
ATOM 786 O O . GLU A 1 105 ? -14.130 13.358 -15.315 1.00 90.50 105 GLU A O 1
ATOM 791 N N . SER A 1 106 ? -12.189 12.977 -14.244 1.00 87.50 106 SER A N 1
ATOM 792 C CA . SER A 1 106 ? -11.410 12.620 -15.430 1.00 87.50 106 SER A CA 1
ATOM 793 C C . SER A 1 106 ? 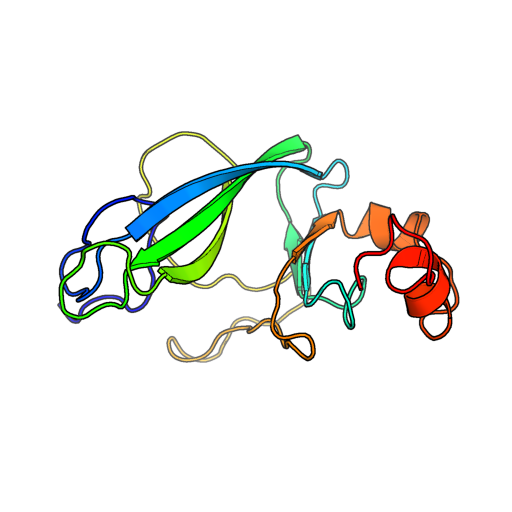-10.401 11.501 -15.165 1.00 87.50 106 SER A C 1
ATOM 795 O O . SER A 1 106 ? -10.028 11.235 -14.025 1.00 87.50 106 SER A O 1
ATOM 797 N N . ASP A 1 107 ? -9.925 10.872 -16.241 1.00 80.50 107 ASP A N 1
ATOM 798 C CA . ASP A 1 107 ? -8.956 9.767 -16.187 1.00 80.50 107 ASP A CA 1
ATOM 799 C C . ASP A 1 107 ? -7.553 10.197 -15.699 1.00 80.50 107 ASP A C 1
ATOM 801 O O . ASP A 1 107 ? -6.743 9.344 -15.332 1.00 80.50 107 ASP A O 1
ATOM 805 N N . ASP A 1 108 ? -7.269 11.504 -15.677 1.00 82.75 108 ASP A N 1
ATOM 806 C CA . ASP A 1 108 ? -5.999 12.076 -15.206 1.00 82.75 108 ASP A CA 1
ATOM 807 C C . ASP A 1 108 ? -6.036 12.458 -13.713 1.00 82.75 108 ASP A C 1
ATOM 809 O O . ASP A 1 108 ? -5.023 12.871 -13.141 1.00 82.75 108 ASP A O 1
ATOM 813 N N . GLU A 1 109 ? -7.192 12.316 -13.062 1.00 88.94 109 GLU A N 1
ATOM 814 C CA . GLU A 1 109 ? -7.378 12.591 -11.642 1.00 88.94 109 GLU A CA 1
ATOM 815 C C . GLU A 1 109 ? -7.353 11.302 -10.818 1.00 88.94 109 GLU A C 1
ATOM 817 O O . GLU A 1 109 ? -7.961 10.286 -11.152 1.00 88.94 109 GLU A O 1
ATOM 822 N N . TYR A 1 110 ? -6.653 11.346 -9.688 1.00 92.31 110 TYR A N 1
ATOM 823 C CA . TYR A 1 110 ? -6.505 10.199 -8.803 1.00 92.31 110 TYR A CA 1
ATOM 824 C C . TYR A 1 110 ? -6.304 10.637 -7.354 1.00 92.31 110 TYR A C 1
ATOM 826 O O . TYR A 1 110 ? -5.813 11.729 -7.061 1.00 92.31 110 TYR A O 1
ATOM 834 N N . TYR A 1 111 ? -6.648 9.745 -6.426 1.00 94.69 111 TYR A N 1
ATOM 835 C CA . TYR A 1 111 ? -6.360 9.926 -5.009 1.00 94.69 111 TYR A CA 1
ATOM 836 C C . TYR A 1 111 ? -4.921 9.500 -4.710 1.00 94.69 111 TYR A C 1
ATOM 838 O O . TYR A 1 111 ? -4.567 8.329 -4.841 1.00 94.69 111 TYR A O 1
ATOM 846 N N . GLY A 1 112 ? -4.087 10.463 -4.318 1.00 93.25 112 GLY A N 1
ATOM 847 C CA . GLY A 1 112 ? -2.718 10.222 -3.865 1.00 93.25 112 GLY A CA 1
ATOM 848 C C . GLY A 1 112 ? -2.628 10.086 -2.346 1.00 93.25 112 GLY A C 1
ATOM 849 O O . GLY A 1 112 ? -3.399 10.708 -1.616 1.00 93.25 112 GLY A O 1
ATOM 850 N N . VAL A 1 113 ? -1.659 9.301 -1.873 1.00 94.44 113 VAL A N 1
ATOM 851 C CA . VAL A 1 113 ? -1.279 9.284 -0.455 1.00 94.44 113 VAL A CA 1
ATOM 852 C C . VAL A 1 113 ? -0.317 10.452 -0.211 1.00 94.44 113 VAL A C 1
ATOM 854 O O . VAL A 1 113 ? 0.773 10.440 -0.789 1.00 94.44 113 VAL A O 1
ATOM 857 N N . PRO A 1 114 ? -0.690 11.475 0.583 1.00 92.62 114 PRO A N 1
ATOM 858 C CA . PRO A 1 114 ? 0.251 12.518 0.970 1.00 92.62 114 PRO A CA 1
ATOM 859 C C . PRO A 1 114 ? 1.320 11.921 1.893 1.00 92.62 114 PRO A C 1
ATOM 861 O O . PRO A 1 114 ? 0.998 11.111 2.763 1.00 92.62 114 PRO A O 1
ATOM 864 N N . VAL A 1 115 ? 2.579 12.313 1.688 1.00 93.56 115 VAL A N 1
ATOM 865 C CA . VAL A 1 115 ? 3.717 11.831 2.479 1.00 93.56 115 VAL A CA 1
ATOM 866 C C . VAL A 1 115 ? 4.583 12.995 2.938 1.00 93.56 115 VAL A C 1
ATOM 868 O O . VAL A 1 115 ? 4.942 13.853 2.132 1.00 93.56 115 VAL A O 1
ATOM 871 N N . ASP A 1 116 ? 4.948 12.970 4.216 1.00 91.50 116 ASP A N 1
ATOM 872 C CA . ASP A 1 116 ? 5.804 13.965 4.870 1.00 91.50 116 ASP A CA 1
ATOM 873 C C . ASP A 1 116 ? 7.127 13.320 5.313 1.00 91.50 116 ASP A C 1
ATOM 875 O O . ASP A 1 116 ? 8.199 13.892 5.114 1.00 91.50 116 ASP A O 1
ATOM 879 N N . ALA A 1 117 ? 7.083 12.080 5.810 1.00 90.06 117 ALA A N 1
ATOM 880 C CA . ALA A 1 117 ? 8.254 11.249 6.096 1.00 90.06 117 ALA A CA 1
ATOM 881 C C . ALA A 1 117 ? 8.826 10.571 4.834 1.00 90.06 117 ALA A C 1
ATOM 883 O O . ALA A 1 117 ? 9.806 9.829 4.905 1.00 90.06 117 ALA A O 1
ATOM 884 N N . GLY A 1 118 ? 8.221 10.811 3.665 1.00 90.44 118 GLY A N 1
ATOM 885 C CA . GLY A 1 118 ? 8.675 10.260 2.387 1.00 90.44 118 GLY A CA 1
ATOM 886 C C . GLY A 1 118 ? 8.462 8.750 2.256 1.00 90.44 118 GLY A C 1
ATOM 887 O O . GLY A 1 118 ? 9.182 8.098 1.500 1.00 90.44 118 GLY A O 1
ATOM 888 N N . THR A 1 119 ? 7.495 8.188 2.985 1.00 91.44 119 THR A N 1
ATOM 889 C CA . THR A 1 119 ? 7.200 6.751 2.994 1.00 91.44 119 THR A CA 1
ATOM 890 C C . THR A 1 119 ? 5.701 6.479 2.964 1.00 91.44 119 THR A C 1
ATOM 892 O O . THR A 1 119 ? 4.893 7.331 3.323 1.00 91.44 119 THR A O 1
ATOM 895 N N . VAL A 1 120 ? 5.331 5.279 2.518 1.00 95.31 120 VAL A N 1
ATOM 896 C CA . VAL A 1 120 ? 3.949 4.797 2.486 1.00 95.31 120 VAL A CA 1
ATOM 897 C C . VAL A 1 120 ? 3.866 3.447 3.182 1.00 95.31 120 VAL A C 1
ATOM 899 O O . VAL A 1 120 ? 4.722 2.580 2.992 1.00 95.31 120 VAL A O 1
ATOM 902 N N . GLY A 1 121 ? 2.824 3.268 3.983 1.00 96.12 121 GLY A N 1
ATOM 903 C CA . GLY A 1 121 ? 2.531 2.046 4.714 1.00 96.12 121 GLY A CA 1
ATOM 904 C C . GLY A 1 121 ? 1.084 1.613 4.528 1.00 96.12 121 GLY A C 1
ATOM 905 O O . GLY A 1 121 ? 0.228 2.395 4.113 1.00 96.12 121 GLY A O 1
ATOM 906 N N . PHE A 1 122 ? 0.831 0.347 4.854 1.00 98.12 122 PHE A N 1
ATOM 907 C CA . PHE A 1 122 ? -0.510 -0.216 4.916 1.00 98.12 122 PHE A CA 1
ATOM 908 C C . PHE A 1 122 ? -0.830 -0.674 6.337 1.00 98.12 122 PHE A C 1
ATOM 910 O O . PHE A 1 122 ? 0.016 -1.286 6.992 1.00 98.12 122 PHE A O 1
ATOM 917 N N . ALA A 1 123 ? -2.060 -0.432 6.783 1.00 97.81 123 ALA A N 1
ATOM 918 C CA . ALA A 1 123 ? -2.549 -0.865 8.088 1.00 97.81 123 ALA A CA 1
ATOM 919 C C . ALA A 1 123 ? -4.017 -1.311 8.018 1.00 97.81 123 ALA A C 1
ATOM 921 O O . ALA A 1 123 ? -4.745 -0.971 7.088 1.00 97.81 123 ALA A O 1
ATOM 922 N N . ASP A 1 124 ? -4.462 -2.077 9.013 1.00 98.56 124 ASP A N 1
ATOM 923 C CA . ASP A 1 124 ? -5.891 -2.290 9.246 1.00 98.56 124 ASP A CA 1
ATOM 924 C C . ASP A 1 124 ? -6.466 -1.058 9.955 1.00 98.56 124 ASP A C 1
ATOM 926 O O . ASP A 1 124 ? -6.076 -0.751 11.084 1.00 98.56 124 ASP A O 1
ATOM 930 N N . ALA A 1 125 ? -7.377 -0.346 9.290 1.00 97.88 125 ALA A N 1
ATOM 931 C CA . ALA A 1 125 ? -7.868 0.953 9.750 1.00 97.88 125 ALA A CA 1
ATOM 932 C C . ALA A 1 125 ? -8.571 0.867 11.118 1.00 97.88 125 ALA A C 1
ATOM 934 O O . ALA A 1 125 ? -8.458 1.765 11.952 1.00 97.88 125 ALA A O 1
ATOM 935 N N . GLU A 1 126 ? -9.294 -0.225 11.385 1.00 97.44 126 GLU A N 1
ATOM 936 C CA . GLU A 1 126 ? -9.961 -0.410 12.678 1.00 97.44 126 GLU A CA 1
ATOM 937 C C . GLU A 1 126 ? -8.986 -0.811 13.784 1.00 97.44 126 GLU A C 1
ATOM 939 O O . GLU A 1 126 ? -9.181 -0.444 14.945 1.00 97.44 126 GLU A O 1
ATOM 944 N N . ALA A 1 127 ? -7.934 -1.564 13.459 1.00 96.25 127 ALA A N 1
ATOM 945 C CA . ALA A 1 127 ? -6.864 -1.853 14.401 1.00 96.25 127 ALA A CA 1
ATOM 946 C C . ALA A 1 127 ? -6.133 -0.574 14.807 1.00 96.25 127 ALA A C 1
ATOM 948 O O . ALA A 1 127 ? -5.886 -0.396 15.996 1.00 96.25 127 ALA A O 1
ATOM 949 N N . VAL A 1 128 ? -5.856 0.327 13.862 1.00 93.81 128 VAL A N 1
ATOM 950 C CA . VAL A 1 128 ? -5.281 1.645 14.160 1.00 93.81 128 VAL A CA 1
ATOM 951 C C . VAL A 1 128 ? -6.186 2.413 15.121 1.00 93.81 128 VAL A C 1
ATOM 953 O O . VAL A 1 128 ? -5.745 2.769 16.211 1.00 93.81 128 VAL A O 1
ATOM 956 N N . ALA A 1 129 ? -7.468 2.573 14.781 1.00 91.94 129 ALA A N 1
ATOM 957 C CA . ALA A 1 129 ? -8.425 3.308 15.610 1.00 91.94 129 ALA A CA 1
ATOM 958 C C . ALA A 1 129 ? -8.602 2.725 17.026 1.00 91.94 129 ALA A C 1
ATOM 960 O O . ALA A 1 129 ? -8.919 3.456 17.960 1.00 91.94 129 ALA A O 1
ATOM 961 N N . ARG A 1 130 ? -8.430 1.408 17.193 1.00 92.94 130 ARG A N 1
ATOM 962 C CA . ARG A 1 130 ? -8.594 0.716 18.480 1.00 92.94 130 ARG A CA 1
ATOM 963 C C . ARG A 1 130 ? -7.314 0.660 19.313 1.00 92.94 130 ARG A C 1
ATOM 965 O O . ARG A 1 130 ? -7.407 0.598 20.537 1.00 92.94 130 ARG A O 1
ATOM 972 N N . CYS A 1 131 ? -6.153 0.556 18.670 1.00 90.19 131 CYS A N 1
ATOM 973 C CA . CYS A 1 131 ? -4.902 0.191 19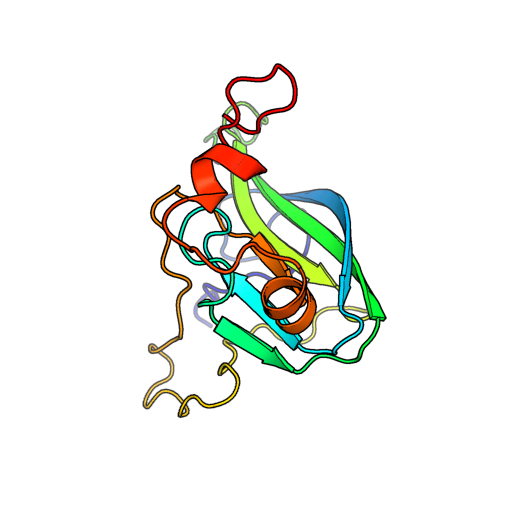.336 1.00 90.19 131 CYS A CA 1
ATOM 974 C C . CYS A 1 131 ? -3.882 1.331 19.420 1.00 90.19 131 CYS A C 1
ATOM 976 O O . CYS A 1 131 ? -2.967 1.224 20.235 1.00 90.19 131 CYS A O 1
ATOM 978 N N . MET A 1 132 ? -3.999 2.380 18.600 1.00 87.00 132 MET A N 1
ATOM 979 C CA . MET A 1 132 ? -3.120 3.547 18.715 1.00 87.00 132 MET A CA 1
ATOM 980 C C . MET A 1 132 ? -3.543 4.438 19.893 1.00 87.00 132 MET A C 1
ATOM 982 O O . MET A 1 132 ? -4.735 4.505 20.203 1.00 87.00 132 MET A O 1
ATOM 986 N N . PRO A 1 133 ? -2.597 5.132 20.553 1.00 83.12 133 PRO A N 1
ATOM 987 C CA . PRO A 1 133 ? -2.930 6.103 21.590 1.00 83.12 133 PRO A CA 1
ATOM 988 C C . PRO A 1 133 ? -3.851 7.212 21.061 1.00 83.12 133 PRO A C 1
ATOM 990 O O . PRO A 1 133 ? -3.710 7.656 19.922 1.00 83.12 133 PRO A O 1
ATOM 993 N N . GLU A 1 134 ? -4.781 7.672 21.902 1.00 7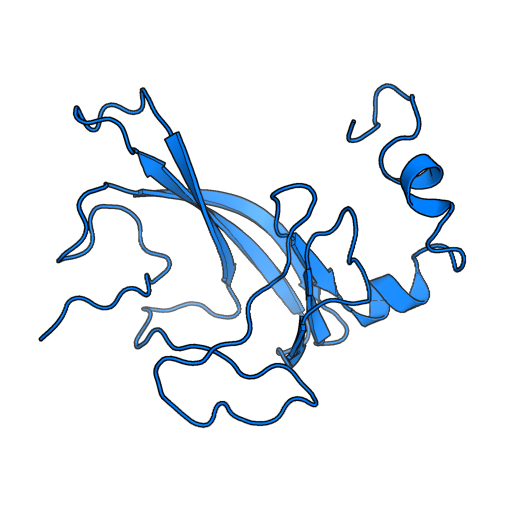5.38 134 GLU A N 1
ATOM 994 C CA . GLU A 1 134 ? -5.782 8.683 21.524 1.00 75.38 134 GLU A CA 1
ATOM 995 C C . GLU A 1 134 ? -5.156 10.046 21.183 1.00 75.38 134 GLU A C 1
ATOM 997 O O . GLU A 1 134 ? -5.681 10.779 20.342 1.00 75.38 134 GLU A O 1
ATOM 1002 N N . ASP A 1 135 ? -4.032 10.391 21.821 1.00 75.81 135 ASP A N 1
ATOM 1003 C CA . ASP A 1 135 ? -3.313 11.630 21.543 1.00 75.81 135 ASP A CA 1
ATOM 1004 C C . ASP A 1 135 ? -2.367 11.457 20.346 1.00 75.81 135 ASP A C 1
ATOM 1006 O O . ASP A 1 135 ? -1.225 11.003 20.460 1.00 75.81 135 ASP A O 1
ATOM 1010 N N . ALA A 1 136 ? -2.858 11.878 19.177 1.00 66.38 136 ALA A N 1
ATOM 1011 C CA . ALA A 1 136 ? -2.100 11.898 17.930 1.00 66.38 136 ALA A CA 1
ATOM 1012 C C . ALA A 1 136 ? -0.782 12.694 18.019 1.00 66.38 136 ALA A C 1
ATOM 1014 O O . ALA A 1 136 ? 0.146 12.436 17.257 1.00 66.38 136 ALA A O 1
ATOM 1015 N N . SER A 1 137 ? -0.701 13.663 18.937 1.00 66.88 137 SER A N 1
ATOM 1016 C CA . SER A 1 137 ? 0.467 14.531 19.098 1.00 66.88 137 SER A CA 1
ATOM 1017 C C . SER A 1 137 ? 1.556 13.941 19.995 1.00 66.88 137 SER A C 1
ATOM 1019 O O . SER A 1 137 ? 2.689 14.422 19.948 1.00 66.88 137 SER A O 1
ATOM 1021 N N . SER A 1 138 ? 1.247 12.897 20.775 1.00 69.81 138 SER A N 1
ATOM 1022 C CA . SER A 1 138 ? 2.207 12.259 21.684 1.00 69.81 138 SER A CA 1
ATOM 1023 C C . SER A 1 138 ? 2.715 10.910 21.176 1.00 69.81 138 SER A C 1
ATOM 1025 O O . SER A 1 138 ? 3.869 10.563 21.441 1.00 69.81 138 SER A O 1
ATOM 1027 N N . TRP A 1 139 ? 1.914 10.164 20.400 1.00 80.38 139 TRP A N 1
ATOM 1028 C CA . TRP A 1 139 ? 2.280 8.780 20.083 1.00 80.38 139 TRP A CA 1
ATOM 1029 C C . TRP A 1 139 ? 3.557 8.660 19.251 1.00 80.38 139 TRP A C 1
ATOM 1031 O O . TRP A 1 139 ? 4.239 7.648 19.381 1.00 80.38 139 TRP A O 1
ATOM 1041 N N . TYR A 1 140 ? 3.934 9.657 18.439 1.00 80.62 140 TYR A N 1
ATOM 1042 C CA . TYR A 1 140 ? 5.148 9.570 17.612 1.00 80.62 140 TYR A CA 1
ATOM 1043 C C . TYR A 1 140 ? 6.389 9.258 18.458 1.00 80.62 140 TYR A C 1
ATOM 1045 O O . TYR A 1 140 ? 7.105 8.301 18.167 1.00 80.62 140 TYR A O 1
ATOM 1053 N N . GLY A 1 141 ? 6.585 9.993 19.557 1.00 80.12 141 GLY A N 1
ATOM 1054 C CA . GLY A 1 141 ? 7.685 9.761 20.499 1.00 80.12 141 GLY A CA 1
ATOM 1055 C C . GLY A 1 141 ? 7.475 8.561 21.430 1.00 80.12 141 GLY A C 1
ATOM 1056 O O . GLY A 1 141 ? 8.408 8.110 22.080 1.00 80.12 141 GLY A O 1
ATOM 1057 N N . GLU A 1 142 ? 6.261 8.019 21.516 1.00 80.31 142 GLU A N 1
ATOM 1058 C CA . GLU A 1 142 ? 5.956 6.852 22.357 1.00 80.31 142 GLU A CA 1
ATOM 1059 C C . GLU A 1 142 ? 6.021 5.525 21.589 1.00 80.31 142 GLU A C 1
ATOM 1061 O O . GLU A 1 142 ? 6.255 4.476 22.191 1.00 80.31 142 GLU A O 1
ATOM 1066 N N . VAL A 1 143 ? 5.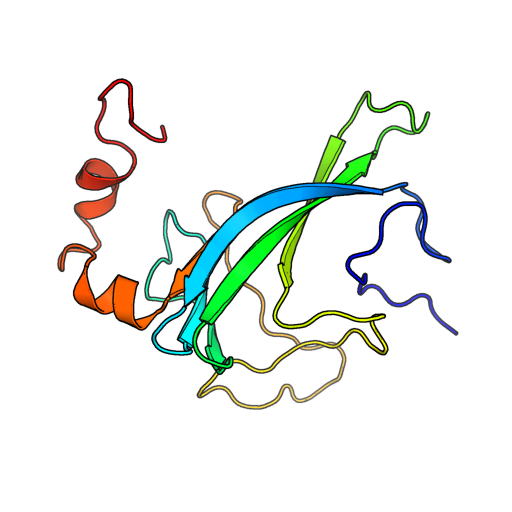832 5.563 20.267 1.00 81.69 143 VAL A N 1
ATOM 1067 C CA . VAL A 1 143 ? 5.703 4.378 19.411 1.00 81.69 143 VAL A CA 1
ATOM 1068 C C . VAL A 1 143 ? 6.852 4.265 18.411 1.00 81.69 143 VAL A C 1
ATOM 1070 O O . VAL A 1 143 ? 7.377 3.165 18.244 1.00 81.69 143 VAL A O 1
ATOM 1073 N N . PHE A 1 144 ? 7.271 5.358 17.762 1.00 83.81 144 PHE A N 1
ATOM 1074 C CA . PHE A 1 144 ? 8.290 5.296 16.702 1.00 83.81 144 PHE A CA 1
ATOM 1075 C C . PHE A 1 144 ? 9.629 5.903 17.103 1.00 83.81 144 PHE A C 1
ATOM 1077 O O . PHE A 1 144 ? 10.649 5.250 16.912 1.00 83.81 144 PHE A O 1
ATOM 1084 N N . ASP A 1 145 ? 9.645 7.089 17.701 1.00 85.25 145 ASP A N 1
ATOM 1085 C CA . ASP A 1 145 ? 10.862 7.802 18.112 1.00 85.25 145 ASP A CA 1
ATOM 1086 C C . ASP A 1 145 ? 11.010 7.778 19.639 1.00 85.25 145 ASP A C 1
ATOM 1088 O O . ASP A 1 145 ? 10.969 8.791 20.335 1.00 85.25 145 ASP A O 1
ATOM 1092 N N . THR A 1 146 ? 11.099 6.562 20.182 1.00 85.56 146 THR A N 1
ATOM 1093 C CA . THR A 1 146 ? 11.143 6.351 21.640 1.00 85.56 146 THR A CA 1
ATOM 1094 C C . THR A 1 146 ? 12.508 6.629 22.267 1.00 85.56 146 THR A C 1
ATOM 1096 O O . THR A 1 146 ? 12.645 6.567 23.491 1.00 85.56 146 THR A O 1
ATOM 1099 N N . GLY A 1 147 ? 13.536 6.881 21.448 1.00 83.69 147 GLY A N 1
ATOM 1100 C CA . GLY A 1 147 ? 14.932 7.005 21.879 1.00 83.69 147 GLY A CA 1
ATOM 1101 C C . GLY A 1 147 ? 15.551 5.719 22.449 1.00 83.69 147 GLY A C 1
ATOM 1102 O O . GLY A 1 147 ? 16.619 5.774 23.059 1.00 83.69 147 GLY A O 1
ATOM 1103 N N . ARG A 1 148 ? 14.876 4.572 22.307 1.00 88.19 148 ARG A N 1
ATOM 1104 C CA . ARG A 1 148 ? 15.367 3.235 22.687 1.00 88.19 148 ARG A CA 1
ATOM 1105 C C . ARG A 1 148 ? 16.015 2.563 21.475 1.00 88.19 148 ARG A C 1
ATOM 1107 O O . ARG A 1 148 ? 15.663 2.887 20.358 1.00 88.19 148 ARG A O 1
ATOM 1114 N N . ASP A 1 149 ? 16.881 1.571 21.672 1.00 87.56 149 ASP A N 1
ATOM 1115 C CA . ASP A 1 149 ? 17.567 0.881 20.557 1.00 87.56 149 ASP A CA 1
ATOM 1116 C C . ASP A 1 149 ? 16.620 0.180 19.556 1.00 87.56 149 ASP A C 1
ATOM 1118 O O . ASP A 1 149 ? 17.036 -0.193 18.461 1.00 87.56 149 ASP A O 1
ATOM 1122 N N . ASP A 1 150 ? 15.363 -0.048 19.943 1.00 81.75 150 ASP A N 1
ATOM 1123 C CA . ASP A 1 150 ? 14.295 -0.615 19.117 1.00 81.75 150 ASP A CA 1
ATOM 1124 C C . ASP A 1 150 ? 13.351 0.448 18.528 1.00 81.75 150 ASP A C 1
ATOM 1126 O O . ASP A 1 150 ? 12.300 0.093 17.987 1.00 81.75 150 ASP A O 1
ATOM 1130 N N . SER A 1 151 ? 13.685 1.738 18.646 1.00 83.00 151 SER A N 1
ATOM 1131 C CA . SER A 1 151 ? 12.981 2.801 17.939 1.00 83.00 151 SER A CA 1
ATOM 1132 C C . SER A 1 151 ? 13.172 2.664 16.430 1.00 83.00 151 SER A C 1
ATOM 1134 O O . SER A 1 151 ? 14.114 2.054 15.920 1.00 83.00 151 SER A O 1
ATOM 1136 N N . TRP A 1 152 ? 12.223 3.231 15.698 1.00 77.94 152 TRP A N 1
ATOM 1137 C CA . TRP A 1 152 ? 12.299 3.315 14.246 1.00 77.94 152 TRP A CA 1
ATOM 1138 C C . TRP A 1 152 ? 13.261 4.419 13.782 1.00 77.94 152 TRP A C 1
ATOM 1140 O O . TRP A 1 152 ? 13.796 4.322 12.677 1.00 77.94 152 TRP A O 1
ATOM 1150 N N . PHE A 1 153 ? 13.480 5.433 14.630 1.00 73.75 153 PHE A N 1
ATOM 1151 C CA . PHE A 1 153 ? 14.356 6.586 14.408 1.00 73.75 153 PHE A CA 1
ATOM 1152 C C . PHE A 1 153 ? 15.315 6.810 15.574 1.00 73.75 153 PHE A C 1
ATOM 1154 O O . PHE A 1 153 ? 14.925 6.480 16.718 1.00 73.75 153 PHE A O 1
#

pLDDT: mean 90.35, std 9.3, range [42.84, 98.62]

Sequence (153 aa):
MEPSHL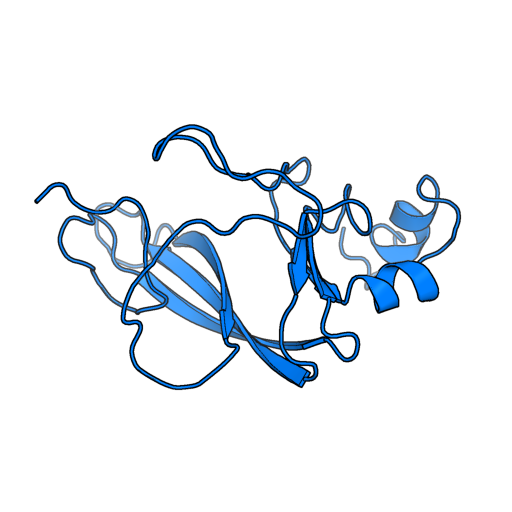LALVPGRSAGWKYTRHVVELGTLRVPSGRLEASDPFVGLGQGLVFAVPPGDYPVAVTIADVSDAQNGSHLRETYLSVRLAEGAVARVEFLVPDGREAPESDDEYYGVPVDAGTVGFADAEAVARCMPEDASSWYGEVFDTGRDDSWF

Radius of gyration: 17.31 Å; chains: 1; bounding box: 41×30×50 Å